Protein AF-A0A0N8K2R4-F1 (afdb_monomer_lite)

Organism: Scleropages formosus (NCBI:txid113540)

Sequence (102 aa):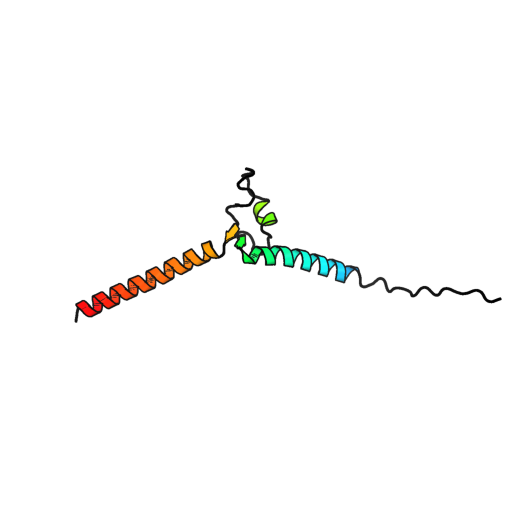
MGGHASDRPSVRRTSFSLVGTLAGVIDLAVDWMTDLKEGVCLSAFWYSHEQCCWTSNETTFDNRDKCPQWQTWSELMTGHTQASISFSLAESENVIRGLSNF

Secondary structure (DSSP, 8-state):
------------TTSHHHHHHHHHHHHHHHHHHHHTTTEEESS-TTS-HHHHHTT-S---TTTTT--TTEEEHHHHHHHHHHHHHHHHHHHHHHHHHHHTT-

pLDDT: mean 75.56, std 13.86, range [40.91, 94.19]

Radius of gyration: 28.63 Å; chains: 1; bounding box: 81×51×76 Å

Structure (mmCIF, N/CA/C/O backbone):
data_AF-A0A0N8K2R4-F1
#
_entry.id   AF-A0A0N8K2R4-F1
#
loop_
_atom_site.group_PDB
_atom_site.id
_atom_site.type_symbol
_atom_site.label_atom_id
_atom_site.label_alt_id
_atom_site.label_comp_id
_atom_site.label_asym_id
_atom_site.label_entity_id
_atom_site.label_seq_id
_atom_site.pdbx_PDB_ins_code
_atom_site.Cartn_x
_atom_site.Cartn_y
_atom_site.Cartn_z
_atom_site.occupancy
_atom_site.B_iso_or_equiv
_atom_site.auth_seq_id
_atom_site.auth_comp_id
_atom_site.auth_asym_id
_atom_site.auth_atom_id
_atom_site.pdbx_PDB_model_num
ATOM 1 N N . MET A 1 1 ? 55.302 3.377 -38.743 1.00 44.34 1 MET A N 1
ATOM 2 C CA . MET A 1 1 ? 54.575 3.985 -37.609 1.00 44.34 1 MET A CA 1
ATOM 3 C C . MET A 1 1 ? 53.114 3.605 -37.777 1.00 44.34 1 MET A C 1
ATOM 5 O O . MET A 1 1 ? 52.450 4.154 -38.643 1.00 44.34 1 MET A O 1
ATOM 9 N N . GLY A 1 2 ? 52.701 2.528 -37.104 1.00 40.91 2 GLY A N 1
ATOM 10 C CA . GLY A 1 2 ? 51.397 1.887 -37.290 1.00 40.91 2 GLY A CA 1
ATOM 11 C C . GLY A 1 2 ? 50.287 2.644 -36.567 1.00 40.91 2 GLY A C 1
ATOM 12 O O . GLY A 1 2 ? 50.465 3.055 -35.423 1.00 40.91 2 GLY A O 1
ATOM 13 N N . GLY A 1 3 ? 49.161 2.842 -37.253 1.00 43.78 3 GLY A N 1
ATOM 14 C CA . GLY A 1 3 ? 47.953 3.421 -36.677 1.00 43.78 3 GLY A CA 1
ATOM 15 C C . GLY A 1 3 ? 47.251 2.413 -35.771 1.00 43.78 3 GLY A C 1
ATOM 16 O O . GLY A 1 3 ? 46.944 1.301 -36.195 1.00 43.78 3 GLY A O 1
ATOM 17 N N . HIS A 1 4 ? 47.006 2.808 -34.524 1.00 43.25 4 HIS A N 1
ATOM 18 C CA . HIS A 1 4 ? 46.162 2.075 -33.587 1.00 43.25 4 HIS A CA 1
ATOM 19 C C . HIS A 1 4 ? 44.702 2.132 -34.059 1.00 43.25 4 HIS A C 1
ATOM 21 O O . HIS A 1 4 ? 44.044 3.168 -33.955 1.00 43.25 4 HIS A O 1
ATOM 27 N N . ALA A 1 5 ? 44.193 1.012 -34.566 1.00 54.38 5 ALA A N 1
ATOM 28 C CA . ALA A 1 5 ? 42.764 0.774 -34.684 1.00 54.38 5 ALA A CA 1
ATOM 29 C C . ALA A 1 5 ? 42.211 0.486 -33.277 1.00 54.38 5 ALA A C 1
ATOM 31 O O . ALA A 1 5 ? 42.470 -0.568 -32.702 1.00 54.38 5 ALA A O 1
ATOM 32 N N . SER A 1 6 ? 41.494 1.447 -32.691 1.00 52.81 6 SER A N 1
ATOM 33 C CA . SER A 1 6 ? 40.679 1.213 -31.495 1.00 52.81 6 SER A CA 1
ATOM 34 C C . SER A 1 6 ? 39.437 0.418 -31.892 1.00 52.81 6 SER A C 1
ATOM 36 O O . SER A 1 6 ? 38.406 1.000 -32.236 1.00 52.81 6 SER A O 1
ATOM 38 N N . ASP A 1 7 ? 39.536 -0.908 -31.838 1.00 52.41 7 ASP A N 1
ATOM 39 C CA . ASP A 1 7 ? 38.381 -1.801 -31.816 1.00 52.41 7 ASP A CA 1
ATOM 40 C C . ASP A 1 7 ? 37.510 -1.456 -30.596 1.00 52.41 7 ASP A C 1
ATOM 42 O O . ASP A 1 7 ? 37.824 -1.802 -29.455 1.00 52.41 7 ASP A O 1
ATOM 46 N N . ARG A 1 8 ? 36.402 -0.733 -30.811 1.00 59.22 8 ARG A N 1
ATOM 47 C CA . ARG A 1 8 ? 35.344 -0.650 -29.796 1.00 59.22 8 ARG A CA 1
ATOM 48 C C . ARG A 1 8 ? 34.641 -2.005 -29.760 1.00 59.22 8 ARG A C 1
ATOM 50 O O . ARG A 1 8 ? 34.163 -2.443 -30.808 1.00 59.22 8 ARG A O 1
ATOM 57 N N . PRO A 1 9 ? 34.485 -2.646 -28.591 1.00 53.59 9 PRO A N 1
ATOM 58 C CA . PRO A 1 9 ? 33.663 -3.837 -28.513 1.00 53.59 9 PRO A CA 1
ATOM 59 C C . PRO A 1 9 ? 32.228 -3.439 -28.862 1.00 53.59 9 PRO A C 1
ATOM 61 O O . PRO A 1 9 ? 31.652 -2.518 -28.279 1.00 53.59 9 PRO A O 1
ATOM 64 N N . SER A 1 10 ? 31.662 -4.126 -29.850 1.00 57.38 10 SER A N 1
ATOM 65 C CA . SER A 1 10 ? 30.247 -4.052 -30.187 1.00 57.38 10 SER A CA 1
ATOM 66 C C . SER A 1 10 ? 29.446 -4.538 -28.974 1.00 57.38 10 SER A C 1
ATOM 68 O O . SER A 1 10 ? 29.254 -5.738 -28.771 1.00 57.38 10 SER A O 1
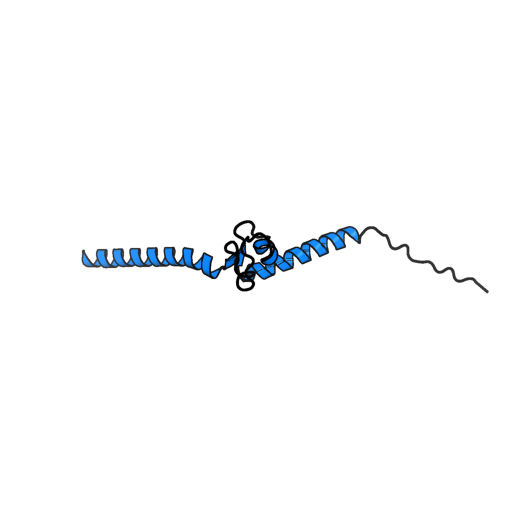ATOM 70 N N . VAL A 1 11 ? 29.046 -3.606 -28.100 1.00 60.25 11 VAL A N 1
ATOM 71 C CA . VAL A 1 11 ? 28.121 -3.880 -26.998 1.00 60.25 11 VAL A CA 1
ATOM 72 C C . VAL A 1 11 ? 26.804 -4.284 -27.642 1.00 60.25 11 VAL A C 1
ATOM 74 O O . VAL A 1 11 ? 26.090 -3.457 -28.210 1.00 60.25 11 VAL A O 1
ATOM 77 N N . ARG A 1 12 ? 26.504 -5.582 -27.583 1.00 58.91 12 ARG A N 1
ATOM 78 C CA . ARG A 1 12 ? 25.237 -6.179 -28.005 1.00 58.91 12 ARG A CA 1
ATOM 79 C C . ARG A 1 12 ? 24.102 -5.454 -27.263 1.00 58.91 12 ARG A C 1
ATOM 81 O O . ARG A 1 12 ? 23.847 -5.706 -26.089 1.00 58.91 12 ARG A O 1
ATOM 88 N N . ARG A 1 13 ? 23.461 -4.487 -27.926 1.00 62.91 13 ARG A N 1
ATOM 89 C CA . ARG A 1 13 ? 22.391 -3.629 -27.385 1.00 62.91 13 ARG A CA 1
ATOM 90 C C . ARG A 1 13 ? 21.060 -4.393 -27.334 1.00 62.91 13 ARG A C 1
ATOM 92 O O . ARG A 1 13 ? 20.092 -3.985 -27.960 1.00 62.91 13 ARG A O 1
ATOM 99 N N . THR A 1 14 ? 21.015 -5.529 -26.639 1.00 59.28 14 THR A N 1
ATOM 100 C CA . THR A 1 14 ? 19.815 -6.390 -26.613 1.00 59.28 14 THR A CA 1
ATOM 101 C C . THR A 1 14 ? 19.291 -6.742 -25.220 1.00 59.28 14 THR A C 1
ATOM 103 O O . THR A 1 14 ? 18.269 -7.409 -25.148 1.00 59.28 14 THR A O 1
ATOM 106 N N . SER A 1 15 ? 19.889 -6.268 -24.116 1.00 60.19 15 SER A N 1
ATOM 107 C CA . SER A 1 15 ? 19.449 -6.697 -22.766 1.00 60.19 15 SER A CA 1
ATOM 108 C C . SER A 1 15 ? 19.098 -5.589 -21.769 1.00 60.19 15 SER A C 1
ATOM 110 O O . SER A 1 15 ? 18.658 -5.905 -20.669 1.00 60.19 15 SER A O 1
ATOM 112 N N . PHE A 1 16 ? 19.218 -4.303 -22.117 1.00 63.53 16 PHE A N 1
ATOM 113 C CA . PHE A 1 16 ? 18.901 -3.236 -21.153 1.00 63.53 16 PHE A CA 1
ATOM 114 C C . PHE A 1 16 ? 17.389 -3.092 -20.890 1.00 63.53 16 PHE A C 1
ATOM 116 O O . PHE A 1 16 ? 16.989 -2.810 -19.767 1.00 63.53 16 PHE A O 1
ATOM 123 N N . SER A 1 17 ? 16.538 -3.349 -21.895 1.00 74.88 17 SER A N 1
ATOM 124 C CA . SER A 1 17 ? 15.084 -3.151 -21.769 1.00 74.88 17 SER A CA 1
ATOM 125 C C . SER A 1 17 ? 14.429 -4.111 -20.773 1.00 74.88 17 SER A C 1
ATOM 127 O O . SER A 1 17 ? 13.586 -3.688 -19.996 1.00 74.88 17 SER A O 1
ATOM 129 N N . LEU A 1 18 ? 14.821 -5.390 -20.776 1.00 84.50 18 LEU A N 1
ATOM 130 C CA . LEU A 1 18 ? 14.238 -6.396 -19.880 1.00 84.50 18 LEU A CA 1
ATOM 131 C C . LEU A 1 18 ? 14.671 -6.176 -18.430 1.00 84.50 18 LEU A C 1
ATOM 133 O O . LEU A 1 18 ? 13.855 -6.286 -17.522 1.00 84.50 18 LEU A O 1
ATOM 137 N N . VAL A 1 19 ? 15.941 -5.819 -18.223 1.00 89.00 19 VAL A N 1
ATOM 138 C CA . VAL A 1 19 ? 16.467 -5.499 -16.891 1.00 89.00 19 VAL A CA 1
ATOM 139 C C . VAL A 1 19 ? 15.825 -4.223 -16.342 1.00 89.00 19 VAL A C 1
ATOM 141 O O . VAL A 1 19 ? 15.477 -4.200 -15.171 1.00 89.00 19 VAL A O 1
ATOM 144 N N . GLY A 1 20 ? 15.605 -3.195 -17.171 1.00 90.62 20 GLY A N 1
ATOM 145 C CA . GLY A 1 20 ? 14.949 -1.953 -16.747 1.00 90.62 20 GLY A CA 1
ATOM 146 C C . GLY A 1 20 ? 13.477 -2.137 -16.368 1.00 90.62 20 GLY A C 1
ATOM 147 O O . GLY A 1 20 ? 13.049 -1.643 -15.330 1.00 90.62 20 GLY A O 1
ATOM 148 N N . THR A 1 21 ? 12.705 -2.887 -17.164 1.00 92.00 21 THR A N 1
ATOM 149 C CA . THR A 1 21 ? 11.309 -3.203 -16.814 1.00 92.00 21 THR A CA 1
ATOM 150 C C . THR A 1 21 ? 11.232 -4.054 -15.551 1.00 92.00 21 THR A C 1
ATOM 152 O O . THR A 1 21 ? 10.403 -3.783 -14.690 1.00 92.00 21 THR A O 1
ATOM 155 N N . LEU A 1 22 ? 12.111 -5.053 -15.412 1.00 93.00 22 LEU A N 1
ATOM 156 C CA . LEU A 1 22 ? 12.173 -5.873 -14.205 1.00 93.00 22 LEU A CA 1
ATOM 157 C C . LEU A 1 22 ? 12.530 -5.035 -12.974 1.00 93.00 22 LEU A C 1
ATOM 159 O O . LEU A 1 22 ? 11.866 -5.173 -11.953 1.00 93.00 22 LEU A O 1
ATOM 163 N N . ALA A 1 23 ? 13.536 -4.164 -13.079 1.00 93.12 23 ALA A N 1
ATOM 164 C CA . ALA A 1 23 ? 13.927 -3.267 -11.997 1.00 93.12 23 ALA A CA 1
ATOM 165 C C . ALA A 1 23 ? 12.740 -2.406 -11.542 1.00 93.12 23 ALA A C 1
ATOM 167 O O . ALA A 1 23 ? 12.393 -2.447 -10.370 1.00 93.12 23 ALA A O 1
ATOM 168 N N . GLY A 1 24 ? 12.024 -1.770 -12.477 1.00 90.62 24 GLY A N 1
ATOM 169 C CA . GLY A 1 24 ? 10.851 -0.960 -12.136 1.00 90.62 24 GLY A CA 1
ATOM 170 C C . GLY A 1 24 ? 9.702 -1.749 -11.493 1.00 90.62 24 GLY A C 1
ATOM 171 O O . GLY A 1 24 ? 9.019 -1.228 -10.619 1.00 90.62 24 GLY A O 1
ATOM 172 N N . VAL A 1 25 ? 9.487 -3.014 -11.877 1.00 90.06 25 VAL A N 1
ATOM 173 C CA . VAL A 1 25 ? 8.493 -3.876 -11.207 1.00 90.06 25 VAL A CA 1
ATOM 174 C C . VAL A 1 25 ? 8.924 -4.208 -9.779 1.00 90.06 25 VAL A C 1
ATOM 176 O O . VAL A 1 25 ? 8.079 -4.260 -8.890 1.00 90.06 25 VAL A O 1
ATOM 179 N N . ILE A 1 26 ? 10.221 -4.434 -9.556 1.00 94.19 26 ILE A N 1
ATOM 180 C CA . ILE A 1 26 ? 10.760 -4.706 -8.222 1.00 94.19 26 ILE A CA 1
ATOM 181 C C . ILE A 1 26 ? 10.645 -3.467 -7.336 1.00 94.19 26 ILE A C 1
ATOM 183 O O . ILE A 1 26 ? 10.211 -3.622 -6.202 1.00 94.19 26 ILE A O 1
ATOM 187 N N . ASP A 1 27 ? 10.970 -2.273 -7.841 1.00 89.56 27 ASP A N 1
ATOM 188 C CA . ASP A 1 27 ? 10.836 -1.021 -7.081 1.00 89.56 27 ASP A CA 1
ATOM 189 C C . ASP A 1 27 ? 9.390 -0.847 -6.586 1.00 89.56 27 ASP A C 1
ATOM 191 O O . ASP A 1 27 ? 9.155 -0.784 -5.381 1.00 89.56 27 ASP A O 1
ATOM 195 N N . LEU A 1 28 ? 8.408 -0.961 -7.492 1.00 89.62 28 LEU A N 1
ATOM 196 C CA . LEU A 1 28 ? 6.987 -0.927 -7.128 1.00 89.62 28 LEU A CA 1
ATOM 197 C C . LEU A 1 28 ? 6.622 -2.009 -6.105 1.00 89.62 28 LEU A C 1
ATOM 199 O O . LEU A 1 28 ? 5.825 -1.757 -5.206 1.00 89.62 28 LEU A O 1
ATOM 203 N N . ALA A 1 29 ? 7.181 -3.216 -6.250 1.00 90.94 29 ALA A N 1
ATOM 204 C CA . ALA A 1 29 ? 6.931 -4.318 -5.332 1.00 90.94 29 ALA A CA 1
ATOM 205 C C . ALA A 1 29 ? 7.452 -4.049 -3.924 1.00 90.94 29 ALA A C 1
ATOM 207 O O . ALA A 1 29 ? 6.761 -4.334 -2.949 1.00 90.94 29 ALA A O 1
ATOM 208 N N . VAL A 1 30 ? 8.663 -3.512 -3.816 1.00 92.19 30 VAL A N 1
ATOM 209 C CA . VAL A 1 30 ? 9.284 -3.186 -2.533 1.00 92.19 30 VAL A CA 1
ATOM 210 C C . VAL A 1 30 ? 8.477 -2.121 -1.799 1.00 92.19 30 VAL A C 1
ATOM 212 O O . VAL A 1 30 ? 8.272 -2.275 -0.595 1.00 92.19 30 VAL A O 1
ATOM 215 N N . ASP A 1 31 ? 7.960 -1.116 -2.506 1.00 89.31 31 ASP A N 1
ATOM 216 C CA . ASP A 1 31 ? 7.143 -0.061 -1.899 1.00 89.31 31 ASP A CA 1
ATOM 217 C C . ASP A 1 31 ? 5.871 -0.631 -1.246 1.00 89.31 31 ASP A C 1
ATOM 219 O O . ASP A 1 31 ? 5.699 -0.522 -0.030 1.00 89.31 31 ASP A O 1
ATOM 223 N N . TRP A 1 32 ? 5.015 -1.348 -1.991 1.00 87.00 32 TRP A N 1
ATOM 224 C CA . TRP A 1 32 ? 3.779 -1.883 -1.392 1.00 87.00 32 TRP A CA 1
ATOM 225 C C . TRP A 1 32 ? 4.026 -3.028 -0.398 1.00 87.00 32 TRP A C 1
ATOM 227 O O . TRP A 1 32 ? 3.281 -3.157 0.572 1.00 87.00 32 TRP A O 1
ATOM 237 N N . MET A 1 33 ? 5.072 -3.848 -0.577 1.00 87.81 33 MET A N 1
ATOM 238 C CA . MET A 1 33 ? 5.438 -4.878 0.410 1.00 87.81 33 MET A CA 1
ATOM 239 C C . MET A 1 33 ? 5.918 -4.279 1.735 1.00 87.81 33 MET A C 1
ATOM 241 O O . MET A 1 33 ? 5.732 -4.896 2.786 1.00 87.81 33 MET A O 1
ATOM 245 N N . THR A 1 34 ? 6.546 -3.102 1.701 1.00 89.38 34 THR A N 1
ATOM 246 C CA . THR A 1 34 ? 6.978 -2.406 2.918 1.00 89.38 34 THR A CA 1
ATOM 247 C C . THR A 1 34 ? 5.766 -1.897 3.691 1.00 89.38 34 THR A C 1
ATOM 249 O O . THR A 1 34 ? 5.670 -2.142 4.895 1.00 89.38 34 THR A O 1
ATOM 252 N N . ASP A 1 35 ? 4.796 -1.303 2.993 1.00 87.00 35 ASP A N 1
ATOM 253 C CA . ASP A 1 35 ? 3.548 -0.828 3.601 1.00 87.00 35 ASP A CA 1
ATOM 254 C C . ASP A 1 35 ? 2.691 -1.982 4.156 1.00 87.00 35 ASP A C 1
ATOM 256 O O . ASP A 1 35 ? 2.064 -1.852 5.213 1.00 87.00 35 ASP A O 1
ATOM 260 N N . LEU A 1 36 ? 2.743 -3.160 3.517 1.00 88.19 36 LEU A N 1
ATOM 261 C CA . LEU A 1 36 ? 2.097 -4.385 4.004 1.00 88.19 36 LEU A CA 1
ATOM 262 C C . LEU A 1 36 ? 2.555 -4.829 5.388 1.00 88.19 36 LEU A C 1
ATOM 264 O O . LEU A 1 36 ? 1.916 -5.689 5.983 1.00 88.19 36 LEU A O 1
ATOM 268 N N . LYS A 1 37 ? 3.650 -4.300 5.930 1.00 85.88 37 LYS A N 1
ATOM 269 C CA . LYS A 1 37 ? 4.036 -4.600 7.309 1.00 85.88 37 LYS A CA 1
ATOM 270 C C . LYS A 1 37 ? 3.063 -3.989 8.321 1.00 85.88 37 LYS A C 1
ATOM 272 O O . LYS A 1 37 ? 2.868 -4.551 9.398 1.00 85.88 37 LYS A O 1
ATOM 277 N N . GLU A 1 38 ? 2.462 -2.856 7.982 1.00 87.56 38 GLU A N 1
ATOM 278 C CA . GLU A 1 38 ? 1.623 -2.069 8.886 1.00 87.56 38 GLU A CA 1
ATOM 279 C C . GLU A 1 38 ? 0.134 -2.309 8.629 1.00 87.56 38 GLU A C 1
ATOM 281 O O . GLU A 1 38 ? -0.651 -2.417 9.577 1.00 87.56 38 GLU A O 1
ATOM 286 N 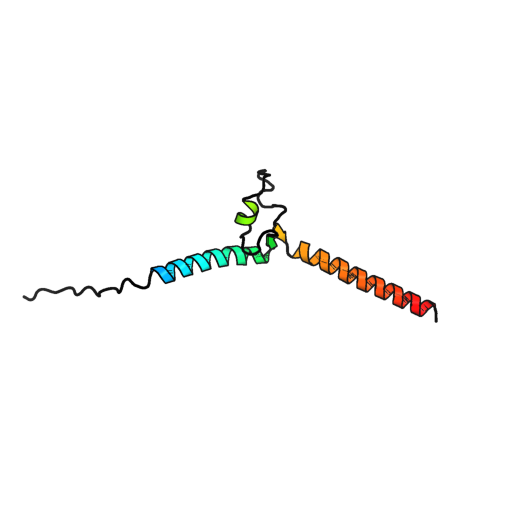N . GLY A 1 39 ? -0.257 -2.475 7.365 1.00 88.25 39 GLY A N 1
ATOM 287 C CA . GLY A 1 39 ? -1.649 -2.667 6.981 1.00 88.25 39 GLY A CA 1
ATOM 288 C C . GLY A 1 39 ? -1.838 -3.007 5.510 1.00 88.25 39 GLY A C 1
ATOM 289 O O . GLY A 1 39 ? -0.886 -3.289 4.799 1.00 88.25 39 GLY A O 1
ATOM 290 N N . VAL A 1 40 ? -3.083 -3.012 5.050 1.00 90.00 40 VAL A N 1
ATOM 291 C CA . VAL A 1 40 ? -3.443 -3.301 3.660 1.00 90.00 40 VAL A CA 1
ATOM 292 C C . VAL A 1 40 ? -4.612 -2.424 3.218 1.00 90.00 40 VAL A C 1
ATOM 294 O O . VAL A 1 40 ? -5.491 -2.078 4.010 1.00 90.00 40 VAL A O 1
ATOM 297 N N . CYS A 1 41 ? -4.647 -2.083 1.931 1.00 88.88 41 CYS A N 1
ATOM 298 C CA . CYS A 1 41 ? -5.766 -1.369 1.328 1.00 88.88 41 CYS A CA 1
ATOM 299 C C . CYS A 1 41 ? -6.930 -2.329 1.017 1.00 88.88 41 CYS A C 1
ATOM 301 O O . CYS A 1 41 ? -6.744 -3.332 0.325 1.00 88.88 41 CYS A O 1
ATOM 303 N N . LEU A 1 42 ? -8.149 -1.995 1.458 1.00 83.00 42 LEU A N 1
ATOM 304 C CA . LEU A 1 42 ? -9.366 -2.800 1.234 1.00 83.00 42 LEU A CA 1
ATOM 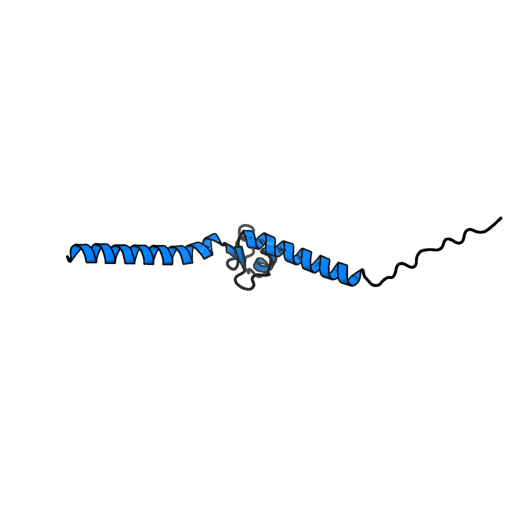305 C C . LEU A 1 42 ? -9.760 -2.945 -0.247 1.00 83.00 42 LEU A C 1
ATOM 307 O O . LEU A 1 42 ? -10.417 -3.915 -0.614 1.00 83.00 42 LEU A O 1
ATOM 311 N N . SER A 1 43 ? -9.379 -1.983 -1.093 1.00 82.62 43 SER A N 1
ATOM 312 C CA . SER A 1 43 ? -9.716 -1.988 -2.524 1.00 82.62 43 SER A CA 1
ATOM 313 C C . SER A 1 43 ? -8.808 -2.926 -3.329 1.00 82.62 43 SER A C 1
ATOM 315 O O . SER A 1 43 ? -9.274 -3.671 -4.189 1.00 82.62 43 SER A O 1
ATOM 317 N N . ALA A 1 44 ? -7.506 -2.923 -3.028 1.00 84.44 44 ALA A N 1
ATOM 318 C CA . ALA A 1 44 ? -6.529 -3.803 -3.661 1.00 84.44 44 ALA A CA 1
ATOM 319 C C . ALA A 1 44 ? -5.249 -3.892 -2.821 1.00 84.44 44 ALA A C 1
ATOM 321 O O . ALA A 1 44 ? -4.659 -2.874 -2.469 1.00 84.44 44 ALA A O 1
ATOM 322 N N . PHE A 1 45 ? -4.783 -5.113 -2.549 1.00 81.25 45 PHE A N 1
ATOM 323 C CA . PHE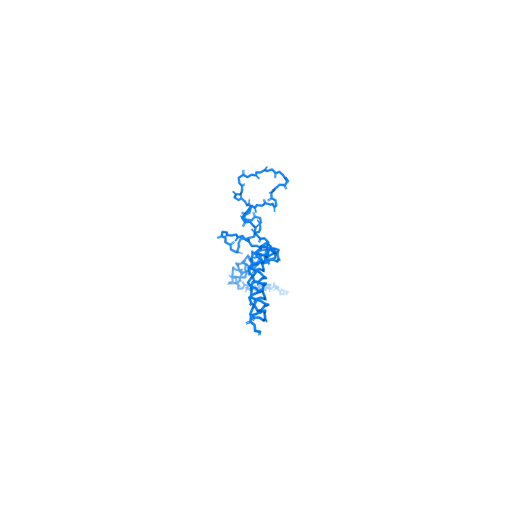 A 1 45 ? -3.659 -5.353 -1.635 1.00 81.25 45 PHE A CA 1
ATOM 324 C C . PHE A 1 45 ? -2.286 -4.910 -2.174 1.00 81.25 45 PHE A C 1
ATOM 326 O O . PHE A 1 45 ? -1.339 -4.807 -1.406 1.00 81.25 45 PHE A O 1
ATOM 333 N N . TRP A 1 46 ? -2.164 -4.689 -3.486 1.00 79.81 46 TRP A N 1
ATOM 334 C CA . TRP A 1 46 ? -0.926 -4.277 -4.167 1.00 79.81 46 TRP A CA 1
ATOM 335 C C . TRP A 1 46 ? -0.793 -2.757 -4.313 1.00 79.81 46 TRP A C 1
ATOM 337 O O . TRP A 1 46 ? 0.144 -2.275 -4.950 1.00 79.81 46 TRP A O 1
ATOM 347 N N . TYR A 1 47 ? -1.748 -1.989 -3.787 1.00 84.50 47 TYR A N 1
ATOM 348 C CA . TYR A 1 47 ? -1.584 -0.548 -3.690 1.00 84.50 47 TYR A CA 1
ATOM 349 C C . TYR A 1 47 ? -0.743 -0.211 -2.465 1.00 84.50 47 TYR A C 1
ATOM 351 O O . TYR A 1 47 ? -1.090 -0.590 -1.347 1.00 84.50 47 TYR A O 1
ATOM 359 N N . SER A 1 48 ? 0.330 0.547 -2.693 1.00 83.31 48 SER A N 1
ATOM 360 C CA . SER A 1 48 ? 1.049 1.242 -1.626 1.00 83.31 48 SER A CA 1
ATOM 361 C C . SER A 1 48 ? 0.096 2.170 -0.864 1.00 83.31 48 SER A C 1
ATOM 363 O O . SER A 1 48 ? -0.916 2.629 -1.413 1.00 83.31 48 SER A O 1
ATOM 365 N N . HIS A 1 49 ? 0.416 2.446 0.398 1.00 82.19 49 HIS A N 1
ATOM 366 C CA . HIS A 1 49 ? -0.356 3.302 1.292 1.00 82.19 49 HIS A CA 1
ATOM 367 C C . HIS A 1 49 ? -0.662 4.666 0.652 1.00 82.19 49 HIS A C 1
ATOM 369 O O . HIS A 1 49 ? -1.810 5.118 0.656 1.00 82.19 49 HIS A O 1
ATOM 375 N N . GLU A 1 50 ? 0.325 5.266 -0.019 1.00 82.12 50 GLU A N 1
ATOM 376 C CA . GLU A 1 50 ? 0.161 6.551 -0.708 1.00 82.12 50 GLU A CA 1
ATOM 377 C C . GLU A 1 50 ? -0.837 6.472 -1.876 1.00 82.12 50 GLU A C 1
ATOM 379 O O . GLU A 1 50 ? -1.663 7.366 -2.070 1.00 82.12 50 GLU A O 1
ATOM 384 N N . GLN A 1 51 ? -0.815 5.368 -2.630 1.00 79.50 51 GLN A N 1
ATOM 385 C CA . GLN A 1 51 ? -1.701 5.160 -3.774 1.00 79.50 51 GLN A CA 1
ATOM 386 C C . GLN A 1 51 ? -3.119 4.800 -3.326 1.00 79.50 51 GLN A C 1
ATOM 388 O O . GLN A 1 51 ? -4.091 5.209 -3.961 1.00 79.50 51 GLN A O 1
ATOM 393 N N . CYS A 1 52 ? -3.248 4.095 -2.200 1.00 84.06 52 CYS A N 1
ATOM 394 C CA . CYS A 1 52 ? -4.533 3.819 -1.568 1.00 84.06 52 CYS A CA 1
ATOM 395 C C . CYS A 1 52 ? -5.207 5.111 -1.072 1.00 84.06 52 CYS A C 1
ATOM 397 O O . CYS A 1 52 ? -6.417 5.276 -1.248 1.00 84.06 52 CYS A O 1
ATOM 399 N N . CYS A 1 53 ? -4.435 6.049 -0.507 1.00 82.69 53 CYS A N 1
ATOM 400 C CA . CYS A 1 53 ? -4.958 7.317 0.005 1.00 82.69 53 CYS A CA 1
ATOM 401 C C . CYS A 1 53 ? -5.083 8.427 -1.058 1.00 82.69 53 CYS A C 1
ATOM 403 O O . CYS A 1 53 ? -5.732 9.434 -0.791 1.00 82.69 53 CYS A O 1
ATOM 405 N N . TRP A 1 54 ? -4.555 8.271 -2.279 1.00 76.50 54 TRP A N 1
ATOM 406 C CA . TRP A 1 54 ? -4.694 9.286 -3.343 1.00 76.50 54 TRP A CA 1
ATOM 407 C C . TRP A 1 54 ? -6.164 9.634 -3.663 1.00 76.50 54 TRP A C 1
ATOM 409 O O . TRP A 1 54 ? -6.473 10.739 -4.105 1.00 76.50 54 TRP A O 1
ATOM 419 N N . THR A 1 55 ? -7.086 8.693 -3.435 1.00 64.81 55 THR A N 1
ATOM 420 C CA . THR A 1 55 ? -8.524 8.822 -3.742 1.00 64.81 55 THR A CA 1
ATOM 421 C C . THR A 1 55 ? -9.370 9.420 -2.606 1.00 64.81 55 THR A C 1
ATOM 423 O O . THR A 1 55 ? -10.549 9.710 -2.820 1.00 64.81 55 THR A O 1
ATOM 426 N N . SER A 1 56 ? -8.833 9.636 -1.400 1.00 59.53 56 SER A N 1
ATOM 427 C CA . SER A 1 56 ? -9.654 10.141 -0.291 1.00 59.53 56 SER A CA 1
ATOM 428 C C . SER A 1 56 ? -10.064 11.609 -0.506 1.00 59.53 56 SER A C 1
ATOM 430 O O . SER A 1 56 ? -9.243 12.495 -0.731 1.00 59.53 56 SER A O 1
ATOM 432 N N . ASN A 1 57 ? -11.375 11.873 -0.442 1.00 58.44 57 ASN A N 1
ATOM 433 C CA . ASN A 1 57 ? -11.998 13.182 -0.697 1.00 58.44 57 ASN A CA 1
ATOM 434 C C . ASN A 1 57 ? -11.723 14.227 0.414 1.00 58.44 57 ASN A C 1
ATOM 436 O O . ASN A 1 57 ? -12.062 15.395 0.259 1.00 58.44 57 ASN A O 1
ATOM 440 N N . GLU A 1 58 ? -11.070 13.824 1.508 1.00 55.16 58 GLU A N 1
ATOM 441 C CA . GLU A 1 58 ? -10.906 14.597 2.744 1.00 55.16 58 GLU A CA 1
ATOM 442 C C . GLU A 1 58 ? -9.456 15.098 2.898 1.00 55.16 58 GLU A C 1
ATOM 444 O O . GLU A 1 58 ? -8.629 14.515 3.599 1.00 55.16 58 GLU A O 1
ATOM 449 N N . THR A 1 59 ? -9.106 16.197 2.227 1.00 52.62 59 THR A N 1
ATOM 450 C CA . THR A 1 59 ? -7.742 16.762 2.229 1.00 52.62 59 THR A CA 1
ATOM 451 C C . THR A 1 59 ? -7.465 17.678 3.431 1.00 52.62 59 THR A C 1
ATOM 453 O O . THR A 1 59 ? -7.042 18.822 3.254 1.00 52.62 59 THR A O 1
ATOM 456 N N . THR A 1 60 ? -7.698 17.221 4.662 1.00 57.16 60 THR A N 1
ATOM 457 C CA . THR A 1 60 ? -7.209 17.945 5.852 1.00 57.16 60 THR A CA 1
ATOM 458 C C . THR A 1 60 ? -5.814 17.432 6.200 1.00 57.16 60 THR A C 1
ATOM 460 O O . THR A 1 60 ? -5.614 16.227 6.306 1.00 57.16 60 THR A O 1
ATOM 463 N N . PHE A 1 61 ? -4.850 18.343 6.368 1.00 53.16 61 PHE A N 1
ATOM 464 C CA . PHE A 1 61 ? -3.416 18.062 6.568 1.00 53.16 61 PHE A CA 1
ATOM 465 C C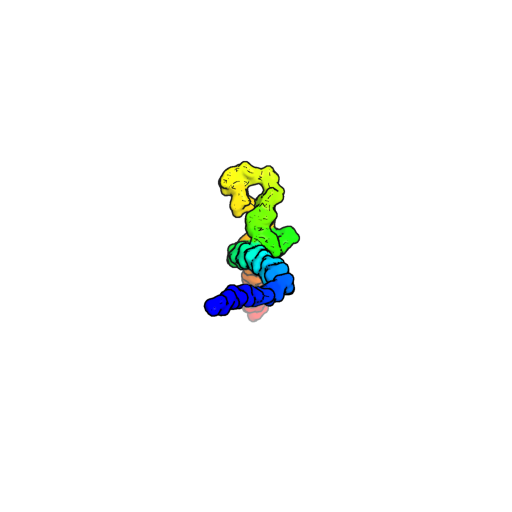 . PHE A 1 61 ? -3.111 17.043 7.685 1.00 53.16 61 PHE A C 1
ATOM 467 O O . PHE A 1 61 ? -2.119 16.336 7.598 1.00 53.16 61 PHE A O 1
ATOM 474 N N . ASP A 1 62 ? -3.989 16.927 8.684 1.00 55.84 62 ASP A N 1
ATOM 475 C CA . ASP A 1 62 ? -3.872 15.999 9.820 1.00 55.84 62 ASP A CA 1
ATOM 476 C C . ASP A 1 62 ? -4.332 14.553 9.510 1.00 55.84 62 ASP A C 1
ATOM 478 O O . ASP A 1 62 ? -3.983 13.619 10.224 1.00 55.84 62 ASP A O 1
ATOM 482 N N . ASN A 1 63 ? -5.110 14.345 8.435 1.00 54.19 63 ASN A N 1
ATOM 483 C CA . ASN A 1 63 ? -5.752 13.060 8.108 1.00 54.19 63 ASN A CA 1
ATOM 484 C C . ASN A 1 63 ? -5.316 12.465 6.759 1.00 54.19 63 ASN A C 1
ATOM 486 O O . ASN A 1 63 ? -5.882 11.465 6.320 1.00 54.19 63 ASN A O 1
ATOM 490 N N . ARG A 1 64 ? -4.306 13.040 6.091 1.00 56.72 64 ARG A N 1
ATOM 491 C CA . ARG A 1 64 ? -3.812 12.508 4.807 1.00 56.72 64 ARG A CA 1
ATOM 492 C C . ARG A 1 64 ? -3.228 11.100 4.930 1.00 56.72 64 ARG A C 1
ATOM 494 O O . ARG A 1 64 ? -3.364 10.317 3.997 1.00 56.72 64 ARG A O 1
ATOM 501 N N . ASP A 1 65 ? -2.657 10.789 6.089 1.00 63.00 65 ASP A N 1
ATOM 502 C CA . ASP A 1 65 ? -2.078 9.481 6.415 1.00 63.00 65 ASP A CA 1
ATOM 503 C C . ASP A 1 65 ? -3.111 8.516 7.023 1.00 63.00 65 ASP A C 1
ATOM 505 O O . ASP A 1 65 ? -2.803 7.363 7.306 1.00 63.00 65 ASP A O 1
ATOM 509 N N . LYS A 1 66 ? -4.342 8.990 7.265 1.00 63.56 66 LYS A N 1
ATOM 510 C CA . LYS A 1 66 ? -5.437 8.227 7.872 1.00 63.56 66 LYS A CA 1
ATOM 511 C C . LYS A 1 66 ? -6.597 8.126 6.890 1.00 63.56 66 LYS A C 1
ATOM 513 O O . LYS A 1 66 ? -7.667 8.691 7.114 1.00 63.56 66 LYS A O 1
ATOM 518 N N . CYS A 1 67 ? -6.391 7.429 5.772 1.00 77.06 67 CYS A N 1
ATOM 519 C CA . CYS A 1 67 ? -7.500 7.130 4.874 1.00 77.06 67 CYS A CA 1
ATOM 520 C C . CYS A 1 67 ? -8.307 5.917 5.387 1.00 77.06 67 CYS A C 1
ATOM 522 O O . CYS A 1 67 ? -7.718 4.900 5.746 1.00 77.06 67 CYS A O 1
ATOM 524 N N . PRO A 1 68 ? -9.656 5.970 5.379 1.00 75.12 68 PRO A N 1
ATOM 525 C CA . PRO A 1 68 ? -10.515 4.911 5.935 1.00 75.12 68 PRO A CA 1
ATOM 526 C C . PRO A 1 68 ? -10.453 3.585 5.162 1.00 75.12 68 PRO A C 1
ATOM 528 O O . PRO A 1 68 ? -11.038 2.590 5.572 1.00 75.12 68 PRO A O 1
ATOM 531 N N . GLN A 1 69 ? -9.793 3.577 4.004 1.00 79.69 69 GLN A N 1
ATOM 532 C CA . GLN A 1 69 ? -9.628 2.389 3.175 1.00 79.69 69 GLN A CA 1
ATOM 533 C C . GLN A 1 69 ? -8.371 1.583 3.542 1.00 79.69 69 GLN A C 1
ATOM 535 O O . GLN A 1 69 ? -8.232 0.444 3.091 1.00 79.69 69 GLN A O 1
ATOM 540 N N . TRP A 1 70 ? -7.467 2.164 4.338 1.00 86.62 70 TRP A N 1
ATOM 541 C CA . TRP A 1 70 ? -6.261 1.512 4.833 1.00 86.62 70 TRP A CA 1
ATOM 542 C C . TRP A 1 70 ? -6.517 0.879 6.200 1.00 86.62 70 TRP A C 1
ATOM 544 O O . TRP A 1 70 ? -6.773 1.590 7.167 1.00 86.62 70 TRP A O 1
ATOM 554 N N . GLN A 1 71 ? -6.412 -0.448 6.289 1.00 86.12 71 GLN A N 1
ATOM 555 C CA . GLN A 1 71 ? -6.626 -1.181 7.537 1.00 86.12 71 GLN A CA 1
ATOM 556 C C . GLN A 1 71 ? -5.323 -1.771 8.053 1.00 86.12 71 GLN A C 1
ATOM 558 O O . GLN A 1 71 ? -4.646 -2.515 7.345 1.00 86.12 71 GLN A O 1
ATOM 563 N N . THR A 1 72 ? -5.000 -1.500 9.317 1.00 88.62 72 THR A N 1
ATOM 564 C CA . THR A 1 72 ? -3.851 -2.138 9.968 1.00 88.62 72 THR A CA 1
ATOM 565 C C . THR A 1 72 ? -4.146 -3.596 10.301 1.00 88.62 72 THR A C 1
ATOM 567 O O . THR A 1 72 ? -5.292 -3.976 10.570 1.00 88.62 72 THR A O 1
ATOM 570 N N . TRP A 1 73 ? -3.105 -4.430 10.352 1.00 88.25 73 TRP A N 1
ATOM 571 C CA . TRP A 1 73 ? -3.277 -5.826 10.767 1.00 88.25 73 TRP A CA 1
ATOM 572 C C . TRP A 1 73 ? -3.871 -5.936 12.164 1.00 88.25 73 TRP A C 1
ATOM 574 O O . TRP A 1 73 ? -4.672 -6.828 12.408 1.00 88.25 73 TRP A O 1
ATOM 584 N N . SER A 1 74 ? -3.519 -5.028 13.073 1.00 83.25 74 SER A N 1
ATOM 585 C CA . SER A 1 74 ? -4.068 -4.989 14.431 1.00 83.25 74 SER A CA 1
ATOM 586 C C . SER A 1 74 ? -5.590 -4.851 14.424 1.00 83.25 74 SER A C 1
ATOM 588 O O . SER A 1 74 ? -6.278 -5.536 15.180 1.00 83.25 74 SER A O 1
ATOM 590 N N . GLU A 1 75 ? -6.125 -4.015 13.537 1.00 81.88 75 GLU A N 1
ATOM 591 C CA . GLU A 1 75 ? -7.562 -3.778 13.415 1.00 81.88 75 GLU A CA 1
ATOM 592 C C . GLU A 1 75 ? -8.290 -4.989 12.812 1.00 81.88 75 GLU A C 1
ATOM 594 O O . GLU A 1 75 ? -9.323 -5.421 13.327 1.00 81.88 75 GLU A O 1
ATOM 599 N N . LEU A 1 76 ? -7.687 -5.627 11.802 1.00 81.88 76 LEU A N 1
ATOM 600 C CA . LEU A 1 76 ? -8.194 -6.866 11.196 1.00 81.88 76 LEU A CA 1
ATOM 601 C C . LEU A 1 76 ? -8.121 -8.070 12.153 1.00 81.88 76 LEU A C 1
ATOM 603 O O . LEU A 1 76 ? -9.074 -8.843 12.276 1.00 81.88 76 LEU A O 1
ATOM 607 N N . MET A 1 77 ? -7.004 -8.230 12.865 1.00 80.44 77 MET A N 1
ATOM 608 C CA . MET A 1 77 ? -6.787 -9.321 13.819 1.00 80.44 77 MET A CA 1
ATOM 609 C C . MET A 1 77 ? -7.703 -9.200 15.037 1.00 80.44 77 MET A C 1
ATOM 611 O O . MET A 1 77 ? -8.145 -10.221 15.566 1.00 80.44 77 MET A O 1
ATOM 615 N N . THR A 1 78 ? -8.030 -7.980 15.473 1.00 76.69 78 THR A N 1
ATOM 616 C CA . THR A 1 78 ? -8.927 -7.758 16.618 1.00 76.69 78 THR A CA 1
ATOM 617 C C . THR A 1 78 ? -10.341 -8.270 16.339 1.00 76.69 78 THR A C 1
ATOM 619 O O . THR A 1 78 ? -10.939 -8.880 17.223 1.00 76.69 78 THR A O 1
ATOM 622 N N . GLY A 1 79 ? -10.850 -8.138 15.109 1.00 65.56 79 GLY A N 1
ATOM 623 C CA . GLY A 1 79 ? -12.155 -8.695 14.722 1.00 65.56 79 GLY A CA 1
ATOM 624 C C . GLY A 1 79 ? -12.216 -10.226 14.820 1.00 65.56 79 GLY A C 1
ATOM 625 O O . GLY A 1 79 ? -13.162 -10.784 15.376 1.00 65.56 79 GLY A O 1
ATOM 626 N N . HIS A 1 80 ? -11.172 -10.919 14.357 1.00 63.72 80 HIS A N 1
ATOM 627 C CA . HIS A 1 80 ? -11.078 -12.382 14.463 1.00 63.72 80 HIS A CA 1
ATOM 628 C C . HIS A 1 80 ? -10.810 -12.863 15.893 1.00 63.72 80 HIS A C 1
ATOM 630 O O . HIS A 1 80 ? -11.354 -13.885 16.316 1.00 63.72 80 HIS A O 1
ATOM 636 N N . THR A 1 81 ? -9.993 -12.123 16.643 1.00 65.25 81 THR A N 1
ATOM 637 C CA . THR A 1 81 ? -9.652 -12.456 18.030 1.00 65.25 81 THR A CA 1
ATOM 638 C C . THR A 1 81 ? -10.851 -12.259 18.949 1.00 65.25 81 THR A C 1
ATOM 640 O O . THR A 1 81 ? -11.096 -13.099 19.803 1.00 65.25 81 THR A O 1
ATOM 643 N N . GLN A 1 82 ? -11.653 -11.207 18.750 1.00 65.69 82 GLN A N 1
ATOM 644 C CA . GLN A 1 82 ? -12.872 -10.989 19.530 1.00 65.69 82 GLN A CA 1
ATOM 645 C C . GLN A 1 82 ? -13.872 -12.144 19.351 1.00 65.69 82 GLN A C 1
ATOM 647 O O . GLN A 1 82 ? -14.416 -12.640 20.331 1.00 65.69 82 GLN A O 1
ATOM 652 N N . ALA A 1 83 ? -14.067 -12.640 18.128 1.00 70.25 83 ALA A N 1
ATOM 653 C CA . ALA A 1 83 ? -14.961 -13.772 17.890 1.00 70.25 83 ALA A CA 1
ATOM 654 C C . ALA A 1 83 ? -14.453 -15.081 18.528 1.00 70.25 83 ALA A C 1
ATOM 656 O O . ALA A 1 83 ? -15.239 -15.832 19.109 1.00 70.25 83 ALA A O 1
ATOM 657 N N . SER A 1 84 ? -13.144 -15.354 18.458 1.00 77.94 84 SER A N 1
ATOM 658 C CA . SER A 1 84 ? -12.560 -16.580 19.015 1.00 77.94 84 SER A CA 1
ATOM 659 C C . SER A 1 84 ? -12.551 -16.592 20.546 1.00 77.94 84 SER A C 1
ATOM 661 O O . SER A 1 84 ? -12.877 -17.620 21.149 1.00 77.94 84 SER A O 1
ATOM 663 N N . ILE A 1 85 ? -12.259 -15.456 21.191 1.00 78.31 85 ILE A N 1
ATOM 664 C CA . ILE A 1 85 ? -12.351 -15.344 22.655 1.00 78.31 85 ILE A CA 1
ATOM 665 C C . ILE A 1 85 ? -13.806 -15.423 23.122 1.00 78.31 85 ILE A C 1
ATOM 667 O O . ILE A 1 85 ? -14.077 -16.095 24.110 1.00 78.31 85 ILE A O 1
ATOM 671 N N . SER A 1 86 ? -14.758 -14.812 22.406 1.00 80.69 86 SER A N 1
ATOM 672 C CA . SER A 1 86 ? -16.179 -14.878 22.765 1.00 80.69 86 SER A CA 1
ATOM 673 C C . SER A 1 86 ? -16.729 -16.299 22.660 1.00 80.69 86 SER A C 1
ATOM 675 O O . SER A 1 86 ? -17.448 -16.731 23.556 1.00 80.69 86 SER A O 1
ATOM 677 N N . PHE A 1 87 ? -16.354 -17.048 21.617 1.00 80.38 87 PHE A N 1
ATOM 678 C CA . PHE A 1 87 ? -16.729 -18.458 21.482 1.00 80.38 87 PHE A CA 1
ATOM 679 C C . PHE A 1 87 ? -16.127 -19.317 22.602 1.00 80.38 87 PHE A C 1
ATOM 681 O O . PHE A 1 87 ? -16.837 -20.092 23.236 1.00 80.38 87 PHE A O 1
ATOM 688 N N . SER A 1 88 ? -14.838 -19.129 22.898 1.00 82.06 88 SER A N 1
ATOM 689 C CA . SER A 1 88 ? -14.140 -19.891 23.944 1.00 82.06 88 SER A CA 1
ATOM 690 C C . SER A 1 88 ? -14.699 -19.608 25.344 1.00 82.06 88 SER A C 1
ATOM 692 O O . SER A 1 88 ? -14.834 -20.520 26.159 1.00 82.06 88 SER A O 1
ATOM 694 N N . LEU A 1 89 ? -15.064 -18.353 25.627 1.00 81.50 89 LEU A N 1
ATOM 695 C CA . LEU A 1 89 ? -15.719 -17.981 26.880 1.00 81.50 89 LEU A CA 1
ATOM 696 C C . LEU A 1 89 ? -17.139 -18.559 26.962 1.00 81.50 89 LEU A C 1
ATOM 698 O O . LEU A 1 89 ? -17.483 -19.145 27.986 1.00 81.50 89 LEU A O 1
ATOM 702 N N . ALA A 1 90 ? -17.926 -18.506 25.884 1.00 83.44 90 ALA A N 1
ATOM 703 C CA . ALA A 1 90 ? -19.262 -19.107 25.850 1.00 83.44 90 ALA A CA 1
ATOM 704 C C . ALA A 1 90 ? -19.233 -20.638 26.040 1.00 83.44 90 ALA A C 1
ATOM 706 O O . ALA A 1 90 ? -20.061 -21.193 26.763 1.00 83.44 90 ALA A O 1
ATOM 707 N N . GLU A 1 91 ? -18.255 -21.325 25.442 1.00 85.44 91 GLU A N 1
ATOM 708 C CA . GLU A 1 91 ? -18.006 -22.756 25.664 1.00 85.44 91 GLU A CA 1
ATOM 709 C C . GLU A 1 91 ? -17.701 -23.030 27.146 1.00 85.44 91 GLU A C 1
ATOM 711 O O . GLU A 1 91 ? -18.298 -23.920 27.755 1.00 85.44 91 GLU A O 1
ATOM 716 N N . SER A 1 92 ? -16.834 -22.218 27.763 1.00 82.25 92 SER A N 1
ATOM 717 C CA . SER A 1 92 ? -16.486 -22.374 29.178 1.00 82.25 92 SER A CA 1
ATOM 718 C C . SER A 1 92 ? -17.687 -22.183 30.112 1.00 82.25 92 SER A C 1
ATOM 720 O O . SER A 1 92 ? -17.855 -22.951 31.059 1.00 82.25 92 SER A O 1
ATOM 722 N N . GLU A 1 93 ? -18.585 -21.239 29.818 1.00 84.06 93 GLU A N 1
ATOM 723 C CA . GLU A 1 93 ? -19.818 -21.049 30.587 1.00 84.06 93 GLU A CA 1
ATOM 724 C C . GLU A 1 93 ? -20.777 -22.241 30.454 1.00 84.06 93 GLU A C 1
ATOM 726 O O . GLU A 1 93 ? -21.404 -22.645 31.437 1.00 84.06 93 GLU A O 1
ATOM 731 N N . ASN A 1 94 ? -20.865 -22.850 29.269 1.00 85.56 94 ASN A N 1
ATOM 732 C CA . ASN A 1 94 ? -21.661 -24.061 29.056 1.00 85.56 94 ASN A CA 1
ATOM 733 C C . ASN A 1 94 ? -21.086 -25.269 29.811 1.00 85.56 94 ASN A C 1
ATOM 735 O O . ASN A 1 94 ? -21.853 -26.034 30.398 1.00 85.56 94 ASN A O 1
ATOM 739 N N . VAL A 1 95 ? -19.757 -25.412 29.866 1.00 86.62 95 VAL A N 1
ATOM 740 C CA . VAL A 1 95 ? -19.082 -26.455 30.662 1.00 86.62 95 VAL A CA 1
ATOM 741 C C . VAL A 1 95 ? -19.359 -26.272 32.156 1.00 86.62 95 VAL A C 1
ATOM 743 O O . VAL A 1 95 ? -19.765 -27.222 32.823 1.00 86.62 95 VAL A O 1
ATOM 746 N N . ILE A 1 96 ? -19.208 -25.051 32.682 1.00 84.88 96 ILE A N 1
ATOM 747 C CA . ILE A 1 96 ? -19.492 -24.734 34.093 1.00 84.88 96 ILE A CA 1
ATOM 748 C C . ILE A 1 96 ? -20.955 -25.054 34.430 1.00 84.88 96 ILE A C 1
ATOM 750 O O . ILE A 1 96 ? -21.242 -25.687 35.447 1.00 84.88 96 ILE A O 1
ATOM 754 N N . ARG A 1 97 ? -21.892 -24.667 33.554 1.00 82.69 97 ARG A N 1
ATOM 755 C CA . ARG A 1 97 ? -23.316 -24.988 33.717 1.00 82.69 97 ARG A CA 1
ATOM 756 C C . ARG A 1 97 ? -23.570 -26.493 33.673 1.00 82.69 97 ARG A C 1
ATOM 758 O O . ARG A 1 97 ? -24.345 -26.986 34.488 1.00 82.69 97 ARG A O 1
ATOM 765 N N . GLY A 1 98 ? -22.907 -27.238 32.792 1.00 82.62 98 GLY A N 1
ATOM 766 C CA . GLY A 1 98 ? -23.001 -28.701 32.739 1.00 82.62 98 GLY A CA 1
ATOM 767 C C . GLY A 1 98 ? -22.559 -29.374 34.042 1.00 82.62 98 GLY A C 1
ATOM 768 O O . GLY A 1 98 ? -23.244 -30.270 34.524 1.00 82.62 98 GLY A O 1
ATOM 769 N N . LEU A 1 99 ? -21.481 -28.882 34.659 1.00 77.50 99 LEU A N 1
ATOM 770 C CA . LEU A 1 99 ? -20.980 -29.388 35.943 1.00 77.50 99 LEU A CA 1
ATOM 771 C C . LEU A 1 99 ? -21.905 -29.067 37.125 1.00 77.50 99 LEU A C 1
ATOM 773 O O . LEU A 1 99 ? -21.956 -29.839 38.070 1.00 77.50 99 LEU A O 1
ATOM 777 N N . SER A 1 100 ? -22.652 -27.960 37.078 1.00 77.75 100 SER A N 1
ATOM 778 C CA . SER A 1 100 ? -23.642 -27.627 38.119 1.00 77.75 100 SER A CA 1
ATOM 779 C C . SER A 1 100 ? -24.938 -28.449 38.055 1.00 77.75 100 SER A C 1
ATOM 781 O O . SER A 1 100 ? -25.752 -28.360 38.970 1.00 77.75 100 SER A O 1
ATOM 783 N N . ASN A 1 101 ? -25.149 -29.210 36.974 1.00 77.44 101 ASN A N 1
ATOM 784 C CA . ASN A 1 101 ? -26.340 -30.040 36.753 1.00 77.44 101 ASN A CA 1
ATOM 785 C C . ASN A 1 101 ? -26.094 -31.545 36.999 1.00 77.44 101 ASN A C 1
ATOM 787 O O . ASN A 1 101 ? -26.995 -32.347 36.749 1.00 77.44 101 ASN A O 1
ATOM 791 N N . PHE A 1 102 ? -24.899 -31.923 37.464 1.00 69.19 102 PHE A N 1
ATOM 792 C CA . PHE A 1 102 ? -24.545 -33.271 37.917 1.00 69.19 102 PHE A CA 1
ATOM 793 C C . PHE A 1 102 ? -24.374 -33.275 39.438 1.00 69.19 102 PHE A C 1
ATOM 795 O O . PHE A 1 102 ? -24.854 -34.236 40.079 1.00 69.19 102 PHE A O 1
#

Foldseek 3Di:
DDDDDPPDPPPPPDPPVVVVVVVVVVVLQVQLVVQVVFWAFQVDRSDHQLRSLPPDPDPDVVCSSPDVRTDGPVRVVCVVVVVVVVVVVVVVVVVVVVVVVD